Protein AF-A0A7Z9BNF8-F1 (afdb_monomer_lite)

Structure (mmCIF, N/CA/C/O backbone):
data_AF-A0A7Z9BNF8-F1
#
_entry.id   AF-A0A7Z9BNF8-F1
#
loop_
_atom_site.group_PDB
_atom_site.id
_atom_site.type_symbol
_atom_site.label_atom_id
_atom_site.label_alt_id
_atom_site.label_comp_id
_atom_site.label_asym_id
_atom_site.label_entity_id
_atom_site.label_seq_id
_atom_site.pdbx_PDB_ins_code
_atom_site.Cartn_x
_atom_site.Cartn_y
_atom_site.Cartn_z
_atom_site.occupancy
_atom_site.B_iso_or_equiv
_atom_site.auth_seq_id
_atom_site.auth_comp_id
_atom_site.auth_asym_id
_atom_site.auth_atom_id
_atom_site.pdbx_PDB_model_num
ATOM 1 N N . MET A 1 1 ? -16.583 5.287 7.389 1.00 87.81 1 MET A N 1
ATOM 2 C CA . MET A 1 1 ? -15.279 4.598 7.290 1.00 87.81 1 MET A CA 1
ATOM 3 C C . MET A 1 1 ? -14.231 5.522 7.884 1.00 87.81 1 MET A C 1
ATOM 5 O O . MET A 1 1 ? -14.323 6.717 7.630 1.00 87.81 1 MET A O 1
ATOM 9 N N . SER A 1 2 ? -13.316 5.010 8.707 1.00 95.19 2 SER A N 1
ATOM 10 C CA . SER A 1 2 ? -12.294 5.819 9.387 1.00 95.19 2 SER A CA 1
ATOM 11 C C . SER A 1 2 ? -10.995 5.041 9.549 1.00 95.19 2 SER A C 1
ATOM 13 O O . SER A 1 2 ? -11.034 3.835 9.785 1.00 95.19 2 SER A O 1
ATOM 15 N N . TRP A 1 3 ? -9.868 5.746 9.487 1.00 94.56 3 TRP A N 1
ATOM 16 C CA . TRP A 1 3 ? -8.541 5.205 9.776 1.00 94.56 3 TRP A CA 1
ATOM 17 C C . TRP A 1 3 ? -8.095 5.570 11.191 1.00 94.56 3 TRP A C 1
ATOM 19 O O . TRP A 1 3 ? -8.465 6.629 11.706 1.00 94.56 3 TRP A O 1
ATOM 29 N N . SER A 1 4 ? -7.305 4.699 11.819 1.00 93.56 4 SER A N 1
ATOM 30 C CA . SER A 1 4 ? -6.536 5.059 13.009 1.00 93.56 4 SER A CA 1
ATOM 31 C C . SER A 1 4 ? -5.463 6.104 12.653 1.00 93.56 4 SER A C 1
ATOM 33 O O . SER A 1 4 ? -4.991 6.123 11.515 1.00 93.56 4 SER A O 1
ATOM 35 N N . PRO A 1 5 ? -5.046 6.976 13.594 1.00 93.25 5 PRO A N 1
ATOM 36 C CA . PRO A 1 5 ? -4.038 8.008 13.318 1.00 93.25 5 PRO A CA 1
ATOM 37 C C . PRO A 1 5 ? -2.684 7.467 12.839 1.00 93.25 5 PRO A C 1
ATOM 39 O O . PRO A 1 5 ? -1.953 8.175 12.156 1.00 93.25 5 PRO A O 1
ATOM 42 N N . ASP A 1 6 ? -2.355 6.224 13.194 1.00 90.19 6 ASP A N 1
ATOM 43 C CA . ASP A 1 6 ? -1.144 5.521 12.759 1.00 90.19 6 ASP A CA 1
ATOM 44 C C . ASP A 1 6 ? -1.300 4.801 11.404 1.00 90.19 6 ASP A C 1
ATOM 46 O O . ASP A 1 6 ? -0.342 4.216 10.912 1.00 90.19 6 ASP A O 1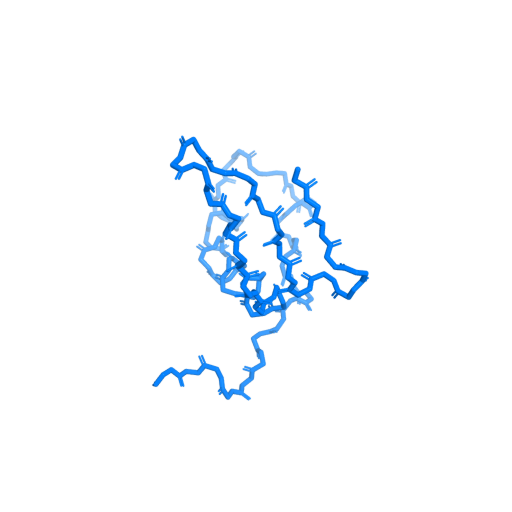
ATOM 50 N N . GLY A 1 7 ? -2.496 4.815 10.803 1.00 88.62 7 GLY A N 1
ATOM 51 C CA . GLY A 1 7 ? -2.777 4.206 9.502 1.00 88.62 7 GLY A CA 1
ATOM 52 C C . GLY A 1 7 ? -2.819 2.674 9.479 1.00 88.62 7 GLY A C 1
ATOM 53 O O . GLY A 1 7 ? -3.023 2.102 8.412 1.00 88.62 7 GLY A O 1
ATOM 54 N N . GLN A 1 8 ? -2.664 1.992 10.617 1.00 92.25 8 GLN A N 1
ATOM 55 C CA . GLN A 1 8 ? -2.603 0.524 10.656 1.00 92.25 8 GLN A CA 1
ATOM 56 C C . GLN A 1 8 ? -3.979 -0.142 10.731 1.00 92.25 8 GLN A C 1
ATOM 58 O O . GLN A 1 8 ? -4.101 -1.331 10.447 1.00 92.25 8 GLN A O 1
ATOM 63 N N . THR A 1 9 ? -5.021 0.589 11.138 1.00 95.06 9 THR A N 1
ATOM 64 C CA . THR A 1 9 ? -6.363 0.028 11.333 1.00 95.06 9 THR A CA 1
ATOM 65 C C . THR A 1 9 ? -7.420 0.811 10.566 1.00 95.06 9 THR A C 1
ATOM 67 O O . THR A 1 9 ? -7.572 2.020 10.747 1.00 95.06 9 THR A O 1
ATOM 70 N N . LEU A 1 10 ? -8.211 0.102 9.759 1.00 95.31 10 LEU A N 1
ATOM 71 C CA . LEU A 1 10 ? -9.398 0.630 9.091 1.00 95.31 10 LEU A CA 1
ATOM 72 C C . LEU A 1 10 ? -10.660 0.125 9.784 1.00 95.31 10 LEU A C 1
ATOM 74 O O . LEU A 1 10 ? -10.887 -1.082 9.884 1.00 95.31 10 LEU A O 1
ATOM 78 N N . ALA A 1 11 ? -11.520 1.053 10.188 1.00 97.31 11 ALA A N 1
ATOM 79 C CA . ALA A 1 11 ? -12.862 0.760 10.663 1.00 97.31 11 ALA A CA 1
ATOM 80 C C . ALA A 1 11 ? -13.896 1.038 9.564 1.00 97.31 11 ALA A C 1
ATOM 82 O O . ALA A 1 11 ? -13.992 2.144 9.012 1.00 97.31 11 ALA A O 1
ATOM 83 N N . SER A 1 12 ? -14.718 0.031 9.279 1.00 97.75 12 SER A N 1
ATOM 84 C CA . SER A 1 12 ? -15.822 0.110 8.319 1.00 97.75 12 SER A CA 1
ATOM 85 C C . SER A 1 12 ? -17.114 -0.409 8.945 1.00 97.75 12 SER A C 1
ATOM 87 O O . SER A 1 12 ? -17.096 -1.401 9.668 1.00 97.75 12 SER A O 1
ATOM 89 N N . GLY A 1 13 ? -18.224 0.284 8.686 1.00 97.62 13 GLY A N 1
ATOM 90 C CA . GLY A 1 13 ? -19.558 -0.246 8.963 1.00 97.62 13 GLY A CA 1
ATOM 91 C C . GLY A 1 13 ? -19.974 -1.185 7.837 1.00 97.62 13 GLY A C 1
ATOM 92 O O . GLY A 1 13 ? -19.552 -0.995 6.695 1.00 97.62 13 GLY A O 1
ATOM 93 N N . SER A 1 14 ? -20.765 -2.194 8.171 1.00 96.62 14 SER A N 1
ATOM 94 C CA . SER A 1 14 ? -21.227 -3.228 7.253 1.00 96.62 14 SER A CA 1
ATOM 95 C C . SER A 1 14 ? -22.748 -3.358 7.334 1.00 96.62 14 SER A C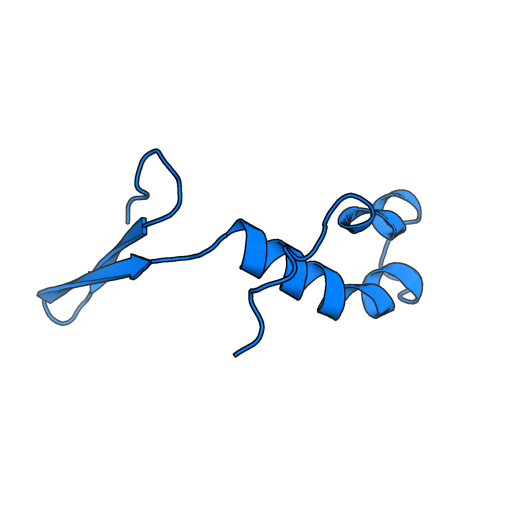 1
ATOM 97 O O . SER A 1 14 ? -23.335 -3.144 8.396 1.00 96.62 14 SER A O 1
ATOM 99 N N . ASP A 1 15 ? -23.379 -3.727 6.219 1.00 97.94 15 ASP A N 1
ATOM 100 C CA . ASP A 1 15 ? -24.840 -3.879 6.113 1.00 97.94 15 ASP A CA 1
ATOM 101 C C . ASP A 1 15 ? -25.384 -5.013 7.003 1.00 97.94 15 ASP A C 1
ATOM 103 O O . ASP A 1 15 ? -26.575 -5.074 7.294 1.00 97.94 15 ASP A O 1
ATOM 107 N N . ASP A 1 16 ? -24.503 -5.889 7.498 1.00 97.94 16 ASP A N 1
ATOM 108 C CA . ASP A 1 16 ? -24.800 -6.922 8.501 1.00 97.94 16 ASP A CA 1
ATOM 109 C C . ASP A 1 16 ? -24.913 -6.376 9.945 1.00 97.94 16 ASP A C 1
ATOM 111 O O . ASP A 1 16 ? -24.902 -7.152 10.901 1.00 97.94 16 ASP A O 1
ATOM 115 N N . ASN A 1 17 ? -25.030 -5.053 10.120 1.00 97.38 17 ASN A N 1
ATOM 116 C CA . ASN A 1 17 ? -25.049 -4.346 11.407 1.00 97.38 17 ASN A CA 1
ATOM 117 C C . ASN A 1 17 ? -23.786 -4.556 12.265 1.00 97.38 17 ASN A C 1
ATOM 119 O O . ASN A 1 17 ? -23.827 -4.378 13.485 1.00 97.38 17 ASN A O 1
ATOM 123 N N . THR A 1 18 ? -22.651 -4.909 11.652 1.00 98.00 18 THR A N 1
ATOM 124 C CA . THR A 1 18 ? -21.365 -5.041 12.354 1.00 98.00 18 THR A CA 1
ATOM 125 C C . THR A 1 18 ? -20.373 -3.947 11.973 1.00 98.00 18 THR A C 1
ATOM 127 O O . THR A 1 18 ? -20.457 -3.316 10.916 1.00 98.00 18 THR A O 1
ATOM 130 N N . ILE A 1 19 ? -19.391 -3.736 12.852 1.00 97.31 19 ILE A N 1
ATOM 131 C CA . ILE A 1 19 ? -18.184 -2.969 12.541 1.00 97.31 19 ILE A CA 1
ATOM 132 C C . ILE A 1 19 ? -17.085 -3.971 12.200 1.00 97.31 19 ILE A C 1
ATOM 134 O O . ILE A 1 19 ? -16.764 -4.841 13.010 1.00 97.31 19 ILE A O 1
ATOM 138 N N . LYS A 1 20 ? -16.483 -3.829 11.020 1.00 96.94 20 LYS A N 1
ATOM 139 C CA . LYS A 1 20 ? -15.298 -4.595 10.626 1.00 96.94 20 LYS A CA 1
ATOM 140 C C . LYS A 1 20 ? -14.050 -3.757 10.874 1.00 96.94 20 LYS A C 1
ATOM 142 O O . LYS A 1 20 ? -13.978 -2.605 10.431 1.00 96.94 20 LYS A O 1
ATOM 147 N N . LEU A 1 21 ? -13.093 -4.356 11.579 1.00 96.75 21 LEU A N 1
ATOM 148 C CA . LEU A 1 21 ? -11.761 -3.813 11.813 1.00 96.75 21 LEU A CA 1
ATOM 149 C C . LEU A 1 21 ? -10.761 -4.594 10.970 1.00 96.75 21 LEU A C 1
ATOM 151 O O . LEU A 1 21 ? -10.686 -5.818 11.067 1.00 96.75 21 LEU A O 1
ATOM 155 N N . TRP A 1 22 ? -9.996 -3.873 10.165 1.00 94.56 22 TRP A N 1
ATOM 156 C CA . TRP A 1 22 ? -8.961 -4.436 9.312 1.00 94.56 22 TRP A CA 1
ATOM 157 C C . TRP A 1 22 ? -7.618 -3.907 9.776 1.00 94.56 22 TRP A C 1
ATOM 159 O O . TRP A 1 22 ? -7.447 -2.691 9.849 1.00 94.56 22 TRP A O 1
ATOM 169 N N . HIS A 1 23 ? -6.692 -4.804 10.098 1.00 94.50 23 HIS A N 1
ATOM 170 C CA . HIS A 1 23 ? -5.325 -4.440 10.438 1.00 94.50 23 HIS A CA 1
ATOM 171 C C . HIS A 1 23 ? -4.428 -4.685 9.227 1.00 94.50 23 HIS A C 1
ATOM 173 O O . HIS A 1 23 ? -4.415 -5.792 8.684 1.00 94.50 23 HIS A O 1
ATOM 179 N N . PHE A 1 24 ? -3.709 -3.655 8.800 1.00 90.25 24 PHE A N 1
ATOM 180 C CA . PHE A 1 24 ? -2.847 -3.697 7.628 1.00 90.25 24 PHE A CA 1
ATOM 181 C C . PHE A 1 24 ? -1.414 -3.341 8.012 1.00 90.25 24 PHE A C 1
ATOM 183 O O . PHE A 1 24 ? -1.180 -2.334 8.677 1.00 90.25 24 PHE A O 1
ATOM 190 N N . ASP A 1 25 ? -0.458 -4.114 7.499 1.00 88.88 25 ASP A N 1
ATOM 191 C CA . ASP A 1 25 ? 0.925 -3.661 7.366 1.00 88.88 25 ASP A CA 1
ATOM 192 C C . ASP A 1 25 ? 1.046 -2.919 6.026 1.00 88.88 25 ASP A C 1
ATOM 194 O O . ASP A 1 25 ? 1.269 -3.517 4.968 1.00 88.88 25 ASP A O 1
ATOM 198 N N . LEU A 1 26 ? 0.787 -1.608 6.054 1.00 87.00 26 LEU A N 1
ATOM 199 C CA . LEU A 1 26 ? 0.758 -0.786 4.843 1.00 87.00 26 LEU A CA 1
ATOM 200 C C . LEU A 1 26 ? 2.140 -0.709 4.177 1.00 87.00 26 LEU A C 1
ATOM 202 O O . LEU A 1 26 ? 2.224 -0.728 2.949 1.00 87.00 26 LEU A O 1
ATOM 206 N N . ASP A 1 27 ? 3.214 -0.700 4.971 1.00 87.56 27 ASP A N 1
ATOM 207 C CA . ASP A 1 27 ? 4.589 -0.734 4.465 1.00 87.56 27 ASP A CA 1
ATOM 208 C C . ASP A 1 27 ? 4.833 -2.014 3.655 1.00 87.56 27 ASP A C 1
ATOM 210 O O . ASP A 1 27 ? 5.362 -1.969 2.539 1.00 87.56 27 ASP A O 1
ATOM 214 N N . GLN A 1 28 ? 4.428 -3.166 4.198 1.00 88.62 28 GLN A N 1
ATOM 215 C CA . GLN A 1 28 ? 4.555 -4.454 3.521 1.00 88.62 28 GLN A CA 1
ATOM 216 C C . GLN A 1 28 ? 3.702 -4.521 2.250 1.00 88.62 28 GLN A C 1
ATOM 218 O O . GLN A 1 28 ? 4.184 -4.996 1.220 1.00 88.62 28 GLN A O 1
ATOM 223 N N . LEU A 1 29 ? 2.460 -4.030 2.298 1.00 89.31 29 LEU A N 1
ATOM 224 C CA . LEU A 1 29 ? 1.560 -4.014 1.141 1.00 89.31 29 LEU A CA 1
ATOM 225 C C . LEU A 1 29 ? 2.110 -3.158 -0.003 1.00 89.31 29 LEU A C 1
ATOM 227 O O . LEU A 1 29 ? 2.083 -3.599 -1.153 1.00 89.31 29 LEU A O 1
ATOM 231 N N . ILE A 1 30 ? 2.645 -1.971 0.299 1.00 91.62 30 ILE A N 1
ATOM 232 C CA . ILE A 1 30 ? 3.277 -1.103 -0.705 1.00 91.62 30 ILE A CA 1
ATOM 233 C C . ILE A 1 30 ? 4.498 -1.804 -1.306 1.00 91.62 30 ILE A C 1
ATOM 235 O O . ILE A 1 30 ? 4.669 -1.803 -2.525 1.00 91.62 30 ILE A O 1
ATOM 239 N N . ALA A 1 31 ? 5.318 -2.456 -0.478 1.00 92.12 31 ALA A N 1
ATOM 240 C CA . ALA A 1 31 ? 6.487 -3.181 -0.961 1.00 92.12 31 ALA A CA 1
ATOM 241 C C . ALA A 1 31 ? 6.123 -4.342 -1.893 1.00 92.12 31 ALA A C 1
ATOM 243 O O . ALA A 1 31 ? 6.718 -4.483 -2.960 1.00 92.12 31 ALA A O 1
ATOM 244 N N . TRP A 1 32 ? 5.113 -5.137 -1.542 1.00 92.19 32 TRP A N 1
ATOM 245 C CA . TRP A 1 32 ? 4.623 -6.207 -2.410 1.00 92.19 32 TRP A CA 1
ATOM 246 C C . TRP A 1 32 ? 3.993 -5.689 -3.701 1.00 92.19 32 TRP A C 1
ATOM 248 O O . TRP A 1 32 ? 4.287 -6.220 -4.771 1.00 92.19 32 TRP A O 1
ATOM 258 N N . GLY A 1 33 ? 3.178 -4.634 -3.625 1.00 93.19 33 GLY A N 1
ATOM 259 C CA . GLY A 1 33 ? 2.598 -4.005 -4.812 1.00 93.19 33 GLY A CA 1
ATOM 260 C C . GLY A 1 33 ? 3.674 -3.506 -5.778 1.00 93.19 33 GLY A C 1
ATOM 261 O O . GLY A 1 33 ? 3.588 -3.750 -6.981 1.00 93.19 33 GLY A O 1
ATOM 262 N N . CYS A 1 34 ? 4.730 -2.886 -5.248 1.00 94.75 34 CYS A N 1
ATOM 263 C CA . CYS A 1 34 ? 5.872 -2.438 -6.038 1.00 94.75 34 CYS A CA 1
ATOM 264 C C . CYS A 1 34 ? 6.637 -3.583 -6.710 1.00 94.75 34 CYS A C 1
ATOM 266 O O . CYS A 1 34 ? 7.015 -3.452 -7.875 1.00 94.75 34 CYS A O 1
ATOM 268 N N . GLU A 1 35 ? 6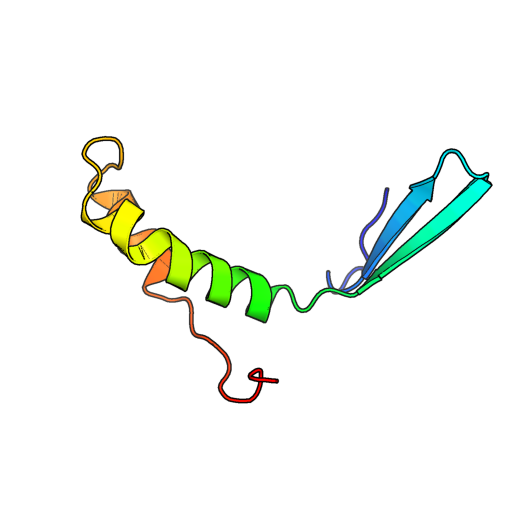.829 -4.714 -6.025 1.00 92.06 35 GLU A N 1
ATOM 269 C CA . GLU A 1 35 ? 7.432 -5.906 -6.636 1.00 92.06 35 GLU A CA 1
ATOM 270 C C . GLU A 1 35 ? 6.578 -6.442 -7.794 1.00 92.06 35 GLU A C 1
ATOM 272 O O . GLU A 1 35 ? 7.107 -6.728 -8.867 1.00 92.06 35 GLU A O 1
ATOM 277 N N . TRP A 1 36 ? 5.254 -6.520 -7.632 1.00 93.12 36 TRP A N 1
ATOM 278 C CA . TRP A 1 36 ? 4.358 -7.005 -8.692 1.00 93.12 36 TRP A CA 1
ATOM 279 C C . TRP A 1 36 ? 4.286 -6.080 -9.900 1.00 93.12 36 TRP A C 1
ATOM 281 O O . TRP A 1 36 ? 4.213 -6.538 -11.039 1.00 93.12 36 TRP A O 1
ATOM 291 N N . MET A 1 37 ? 4.295 -4.772 -9.667 1.00 94.50 37 MET A N 1
ATOM 292 C CA . MET A 1 37 ? 4.170 -3.788 -10.737 1.00 94.50 37 MET A CA 1
ATOM 293 C C . MET A 1 37 ? 5.483 -3.511 -11.470 1.00 94.50 37 MET A C 1
ATOM 295 O O . MET A 1 37 ? 5.460 -2.832 -12.498 1.00 94.50 37 MET A O 1
ATOM 299 N N . LYS A 1 38 ? 6.618 -4.017 -10.978 1.00 92.75 38 LYS A N 1
ATOM 300 C CA . LYS A 1 38 ? 7.953 -3.674 -11.481 1.00 92.75 38 LYS A CA 1
ATOM 301 C C . LYS A 1 38 ? 8.089 -3.849 -12.994 1.00 92.75 38 LYS A C 1
ATOM 303 O O . LYS A 1 38 ? 8.551 -2.935 -13.677 1.00 92.75 38 LYS A O 1
ATOM 308 N N . ASP A 1 39 ? 7.632 -4.980 -13.523 1.00 94.31 39 ASP A N 1
ATOM 309 C CA . ASP A 1 39 ? 7.718 -5.275 -14.957 1.00 94.31 39 ASP A CA 1
ATOM 310 C C . ASP A 1 39 ? 6.794 -4.378 -15.784 1.00 94.31 39 ASP A C 1
ATOM 312 O O . ASP A 1 39 ? 7.185 -3.892 -16.848 1.00 94.31 39 ASP A O 1
ATOM 316 N N . TYR A 1 40 ? 5.589 -4.102 -15.276 1.00 95.50 40 TYR A N 1
ATOM 317 C CA . TYR A 1 40 ? 4.646 -3.197 -15.929 1.00 95.50 40 TYR A CA 1
ATOM 318 C C . TYR A 1 40 ? 5.221 -1.781 -16.032 1.00 95.50 40 TYR A C 1
ATOM 320 O O . TYR A 1 40 ? 5.223 -1.199 -17.118 1.00 95.50 40 TYR A O 1
ATOM 328 N N . LEU A 1 41 ? 5.765 -1.256 -14.929 1.00 95.62 41 LEU A N 1
ATOM 329 C CA . LEU A 1 41 ? 6.370 0.075 -14.891 1.00 95.62 41 LEU A CA 1
ATOM 330 C C . LEU A 1 41 ? 7.553 0.188 -15.856 1.00 95.62 41 LEU A C 1
ATOM 332 O O . LEU A 1 41 ? 7.691 1.203 -16.529 1.00 95.62 41 LEU A O 1
ATOM 336 N N . LYS A 1 42 ? 8.399 -0.843 -15.975 1.00 94.94 42 LYS A N 1
ATOM 337 C CA . LYS A 1 42 ? 9.567 -0.777 -16.866 1.00 94.94 42 LYS A CA 1
ATOM 338 C C . LYS A 1 42 ? 9.220 -0.990 -18.340 1.00 94.94 42 LYS A C 1
ATOM 340 O O . LYS A 1 42 ? 9.814 -0.320 -19.180 1.00 94.94 42 LYS A O 1
ATOM 345 N N . ASN A 1 43 ? 8.276 -1.872 -18.669 1.00 95.38 43 ASN A N 1
ATOM 346 C CA . ASN A 1 43 ? 8.088 -2.346 -20.045 1.00 95.38 43 ASN A CA 1
ATOM 347 C C . ASN A 1 43 ? 6.840 -1.796 -20.759 1.00 95.38 43 ASN A C 1
ATOM 349 O O . ASN A 1 43 ? 6.730 -1.914 -21.978 1.00 95.38 43 ASN A O 1
ATOM 353 N N . SER A 1 44 ? 5.880 -1.207 -20.043 1.00 96.38 44 SER A N 1
ATOM 354 C CA . SER A 1 44 ? 4.655 -0.722 -20.684 1.00 96.38 44 SER A CA 1
ATOM 355 C C . SER A 1 44 ? 4.869 0.613 -21.398 1.00 96.38 44 SER A C 1
ATOM 357 O O . SER A 1 44 ? 5.416 1.555 -20.828 1.00 96.38 44 SER A O 1
ATOM 359 N N . SER A 1 45 ? 4.369 0.734 -22.629 1.00 96.75 45 SER A N 1
ATOM 360 C CA . SER A 1 45 ? 4.361 1.993 -23.388 1.00 96.75 45 SER A CA 1
ATOM 361 C C . SER A 1 45 ? 3.327 3.005 -22.883 1.00 96.75 45 SER A C 1
ATOM 363 O O . SER A 1 45 ? 3.337 4.151 -23.319 1.00 96.75 45 SER A O 1
ATOM 365 N N . SER A 1 46 ? 2.407 2.586 -22.005 1.00 97.00 46 SER A N 1
ATOM 366 C CA . SER A 1 46 ? 1.413 3.467 -21.374 1.00 97.00 46 SER A CA 1
ATOM 367 C C . SER A 1 46 ? 1.961 4.251 -20.180 1.00 97.00 46 SER A C 1
ATOM 369 O O . SER A 1 46 ? 1.272 5.137 -19.681 1.00 97.00 46 SER A O 1
ATOM 371 N N . VAL A 1 47 ? 3.163 3.914 -19.704 1.00 96.88 47 VAL A N 1
ATOM 372 C CA . VAL A 1 47 ? 3.803 4.535 -18.540 1.00 96.88 47 VAL A CA 1
ATOM 373 C C . VAL A 1 47 ? 4.834 5.548 -19.032 1.00 96.88 47 VAL A C 1
ATOM 375 O O . VAL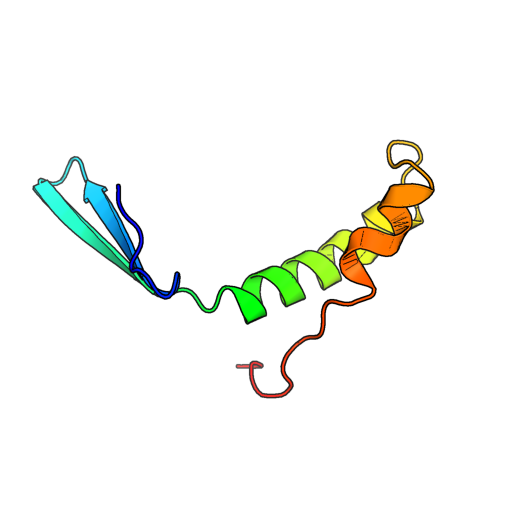 A 1 47 ? 5.615 5.244 -19.938 1.00 96.88 47 VAL A O 1
ATOM 378 N N . SER A 1 48 ? 4.812 6.756 -18.463 1.00 96.88 48 SER A N 1
ATOM 379 C CA . SER A 1 48 ? 5.776 7.802 -18.807 1.00 96.88 48 SER A CA 1
ATOM 380 C C . SER A 1 48 ? 7.164 7.479 -18.246 1.00 96.88 48 SER A C 1
ATOM 382 O O . SER A 1 48 ? 7.305 6.668 -17.329 1.00 96.88 48 SER A O 1
ATOM 384 N N . GLU A 1 49 ? 8.208 8.100 -18.799 1.00 95.44 49 GLU A N 1
ATOM 385 C CA . GLU A 1 49 ? 9.583 7.838 -18.355 1.00 95.44 49 GLU A CA 1
ATOM 386 C C . GLU A 1 49 ? 9.802 8.212 -16.883 1.00 95.44 49 GLU A C 1
ATOM 388 O O . GLU A 1 49 ? 10.535 7.527 -16.171 1.00 95.44 49 GLU A O 1
ATOM 393 N N . GLU A 1 50 ? 9.131 9.260 -16.406 1.00 93.94 50 GLU A N 1
ATOM 394 C CA . GLU A 1 50 ? 9.227 9.741 -15.026 1.00 93.94 50 GLU A CA 1
ATOM 395 C C . GLU A 1 50 ? 8.678 8.715 -14.025 1.00 93.94 50 GLU A C 1
ATOM 397 O O . GLU A 1 50 ? 9.242 8.526 -12.945 1.00 93.94 50 GLU A O 1
ATOM 402 N N . ASP A 1 51 ? 7.621 7.999 -14.412 1.00 95.12 51 ASP A N 1
ATOM 403 C CA . ASP A 1 51 ? 6.927 7.050 -13.543 1.00 95.12 51 ASP A CA 1
ATOM 404 C C . ASP A 1 51 ? 7.570 5.653 -13.538 1.00 95.12 51 ASP A C 1
ATOM 406 O O . ASP A 1 51 ? 7.269 4.819 -12.675 1.00 95.12 51 ASP A O 1
ATOM 410 N N . ARG A 1 52 ? 8.535 5.387 -14.431 1.00 95.38 52 ARG A N 1
ATOM 411 C CA . ARG A 1 52 ? 9.259 4.102 -14.476 1.00 95.38 52 ARG A CA 1
ATOM 412 C C . ARG A 1 52 ? 10.035 3.786 -13.198 1.00 95.38 52 ARG A C 1
ATOM 414 O O . ARG A 1 52 ? 10.460 2.640 -13.019 1.00 95.38 52 ARG A O 1
ATOM 421 N N . CYS A 1 53 ? 10.270 4.777 -12.340 1.00 93.25 53 CYS A N 1
ATOM 422 C CA . CYS A 1 53 ? 11.058 4.659 -11.113 1.00 93.25 53 CYS A CA 1
ATOM 423 C C . CYS A 1 53 ? 10.240 4.877 -9.827 1.00 93.25 53 CYS A C 1
ATOM 425 O O . CYS A 1 53 ? 10.832 4.988 -8.753 1.00 93.25 53 CYS A O 1
ATOM 427 N N . LEU A 1 54 ? 8.897 4.884 -9.897 1.00 93.31 54 LEU A N 1
ATOM 428 C CA . LEU A 1 54 ? 8.002 5.096 -8.741 1.00 93.31 54 LEU A CA 1
ATOM 429 C C . LEU A 1 54 ? 8.324 4.210 -7.522 1.00 93.31 54 LEU A C 1
ATOM 431 O O . LEU A 1 54 ? 8.104 4.616 -6.384 1.00 93.31 54 LEU A O 1
ATOM 435 N N . CYS A 1 55 ? 8.866 3.014 -7.753 1.00 92.88 55 CYS A N 1
ATOM 436 C CA . CYS A 1 55 ? 9.140 2.021 -6.716 1.00 92.88 55 CYS A CA 1
ATOM 437 C C . CYS A 1 55 ? 10.617 1.899 -6.300 1.00 92.88 55 CYS A C 1
ATOM 439 O O . CYS A 1 55 ? 10.917 1.099 -5.417 1.00 92.88 55 CYS A O 1
ATOM 441 N N . ASP A 1 56 ? 11.548 2.675 -6.865 1.00 90.38 56 ASP A N 1
ATO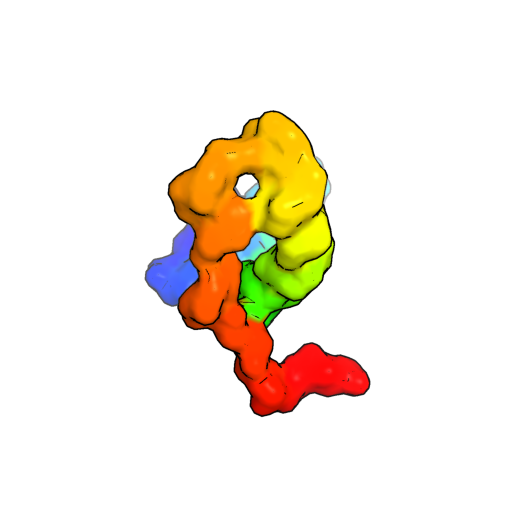M 442 C CA . ASP A 1 56 ? 12.995 2.489 -6.630 1.00 90.38 56 ASP A CA 1
ATOM 443 C C . ASP A 1 56 ? 13.418 2.723 -5.156 1.00 90.38 56 ASP A C 1
ATOM 445 O O . ASP A 1 56 ? 14.456 2.231 -4.707 1.00 90.38 56 ASP A O 1
ATOM 449 N N . GLY A 1 57 ? 12.605 3.447 -4.377 1.00 85.94 57 GLY A N 1
ATOM 450 C CA . GLY A 1 57 ? 12.815 3.691 -2.943 1.00 85.94 57 GLY A CA 1
ATOM 451 C C . GLY A 1 57 ? 12.071 2.736 -2.004 1.00 85.94 57 GLY A C 1
ATOM 452 O O . GLY A 1 57 ? 12.289 2.781 -0.791 1.00 85.94 57 GLY A O 1
ATOM 453 N N . VAL A 1 58 ? 11.201 1.877 -2.533 1.00 91.06 58 VAL A N 1
ATOM 454 C CA . VAL A 1 58 ? 10.356 0.988 -1.733 1.00 91.06 58 VAL A CA 1
ATOM 455 C C . VAL A 1 58 ? 11.094 -0.328 -1.500 1.00 91.06 58 VAL A C 1
ATOM 457 O O . VAL A 1 58 ? 11.537 -0.982 -2.440 1.00 91.06 58 VAL A O 1
ATOM 460 N N . ARG A 1 59 ? 11.251 -0.731 -0.235 1.00 79.19 59 ARG A N 1
ATOM 461 C CA . ARG A 1 59 ? 11.961 -1.964 0.135 1.00 79.19 59 ARG A CA 1
ATOM 462 C C . ARG A 1 59 ? 11.070 -2.874 0.961 1.00 79.19 59 ARG A C 1
ATOM 464 O O . ARG A 1 59 ? 10.479 -2.437 1.944 1.00 79.19 59 ARG A O 1
ATOM 471 N N . VAL A 1 60 ? 11.053 -4.159 0.613 1.00 71.25 60 VAL A N 1
ATOM 472 C CA . VAL A 1 60 ? 10.458 -5.195 1.463 1.00 71.25 60 VAL A CA 1
ATOM 473 C C . VAL A 1 60 ? 11.279 -5.288 2.747 1.00 71.25 60 VAL A C 1
ATOM 475 O O . VAL A 1 60 ? 12.488 -5.538 2.707 1.00 71.25 60 VAL A O 1
ATOM 478 N N . LYS A 1 61 ? 10.632 -5.105 3.901 1.00 68.25 61 LYS A N 1
ATOM 479 C CA . LYS A 1 61 ? 11.236 -5.445 5.192 1.00 68.25 61 LYS A CA 1
ATOM 480 C C . LYS A 1 61 ? 11.451 -6.963 5.216 1.00 68.25 61 LYS A C 1
ATOM 482 O O . LYS A 1 61 ? 10.498 -7.736 5.226 1.00 68.25 61 LYS A O 1
ATOM 487 N N . GLN A 1 62 ? 12.713 -7.389 5.162 1.00 60.09 62 GLN A N 1
ATOM 488 C CA . GLN A 1 62 ? 13.095 -8.795 5.301 1.00 60.09 62 GLN A CA 1
ATOM 489 C C . GLN A 1 62 ? 12.659 -9.266 6.694 1.00 60.09 62 GLN A C 1
ATOM 491 O O . GLN A 1 62 ? 13.137 -8.707 7.677 1.00 60.09 62 GLN A O 1
ATOM 496 N N . ASN A 1 63 ? 11.699 -10.200 6.722 1.00 55.62 63 ASN A N 1
ATOM 497 C CA . ASN A 1 63 ? 11.105 -10.956 7.852 1.00 55.62 63 ASN A CA 1
ATOM 498 C C . ASN A 1 63 ? 9.588 -11.160 7.696 1.00 55.62 63 ASN A C 1
ATOM 500 O O . ASN A 1 63 ? 8.940 -11.690 8.590 1.00 55.62 63 ASN A O 1
ATOM 504 N N . SER A 1 64 ? 9.018 -10.777 6.557 1.00 55.59 64 SER A N 1
ATOM 505 C CA . SER A 1 64 ? 7.580 -10.844 6.309 1.00 55.59 64 SER A CA 1
ATOM 506 C C . SER A 1 64 ? 7.167 -11.967 5.341 1.00 55.59 64 SER A C 1
ATOM 508 O O . SER A 1 64 ? 6.087 -11.946 4.748 1.00 55.59 64 SER A O 1
ATOM 510 N N . LYS A 1 65 ? 8.033 -12.978 5.185 1.00 45.50 65 LYS A N 1
ATOM 511 C CA . LYS A 1 65 ? 7.694 -14.222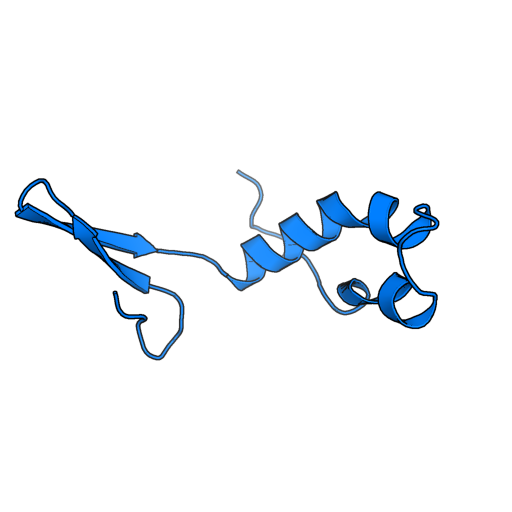 4.489 1.00 45.50 65 LYS A CA 1
ATOM 512 C C . LYS A 1 65 ? 6.939 -15.139 5.467 1.00 45.50 65 LYS A C 1
ATOM 514 O O . LYS A 1 65 ? 7.439 -15.299 6.580 1.00 45.50 65 LYS A O 1
ATOM 519 N N . PRO A 1 66 ? 5.779 -15.706 5.096 1.00 57.03 66 PRO A N 1
ATOM 520 C CA . PRO A 1 66 ? 5.181 -16.791 5.870 1.00 57.03 66 PRO A CA 1
ATOM 521 C C . PRO A 1 66 ? 6.094 -18.024 5.911 1.00 57.03 66 PRO A C 1
ATOM 523 O O . PRO A 1 66 ? 6.889 -18.215 4.955 1.00 57.03 66 PRO A O 1
#

Radius of gyration: 16.28 Å; chains: 1; bounding box: 38×26×37 Å

pLDDT: mean 89.9, std 11.46, range [45.5, 98.0]

Sequence (66 aa):
MSWSPDGQTLASGSDDNTIKLWHFDLDQLIAWGCEWMKDYLKNSSSVSEEDRCLCDGVRVKQNSKP

Foldseek 3Di:
DDADPVRQWDWDQDPVRDIDIDGDPVLQVLLVVCVVCLCVLQPPPVHDPVSNCVCVPRHHDPPPDD

Organism: NCBI:txid671068

InterPro domains:
  IPR001680 WD40 repeat [PF00400] (1-22)
  IPR001680 WD40 repeat [PS50082] (1-22)
  IPR015943 WD40/YVTN repeat-like-containing domain superfamily [G3DSA:2.130.10.10] (1-56)

Secondary structure (DSSP, 8-state):
-EE-TTSSEEEEE-TTS-EEEEE--HHHHHHHHHHHHHHHHHH-TTS-TGGGGTTTT----TT---